Protein AF-J0CPH5-F1 (afdb_monomer_lite)

Secondary structure (DSSP, 8-state):
-HHHHHHHHHH-S-----HHHHHHHHHHHHHHT--HHHHHHHHHHHHHHHTTSS------S--------

Foldseek 3Di:
DLLVVLVCLLPDPDDDDPPVVVVVLVVVCVVVVHDSSVSSNVVSVVVCCVVVVDPPPPVPPDPPPPDDD

Organism: NCBI:txid754762

Sequence (69 aa):
MLRRAALLLRNSGSIAFDEDIEEALRDLSGDFGKTRNDTVRFIVREWMEKNTYLPVHVLDEDGAVDGNA

Radius of gyration: 16.61 Å; chains: 1; bounding box: 35×34×42 Å

pLDDT: mean 80.52, std 15.69, range [44.81, 96.88]

Structure (mmCIF, N/CA/C/O backbone):
data_AF-J0CPH5-F1
#
_entry.id   AF-J0CPH5-F1
#
loop_
_atom_site.group_PDB
_atom_site.id
_atom_site.type_symbol
_atom_site.label_atom_id
_atom_site.label_alt_id
_atom_site.label_comp_id
_atom_site.label_asym_id
_atom_site.label_entity_id
_atom_site.label_seq_id
_atom_site.pdbx_PDB_ins_code
_atom_site.Cartn_x
_atom_site.Cartn_y
_atom_site.Cartn_z
_atom_site.occupancy
_atom_site.B_iso_or_equiv
_atom_site.auth_seq_id
_atom_site.auth_comp_id
_atom_site.auth_asym_id
_atom_site.auth_atom_id
_atom_site.pdbx_PDB_model_num
ATOM 1 N N . MET A 1 1 ? 1.052 -9.886 -17.882 1.00 75.12 1 MET A N 1
ATOM 2 C CA . MET A 1 1 ? -0.222 -9.593 -17.178 1.00 75.12 1 MET A CA 1
ATOM 3 C C . MET A 1 1 ? -0.027 -8.769 -15.902 1.00 75.12 1 MET A C 1
ATOM 5 O O . MET A 1 1 ? -0.732 -7.779 -15.748 1.00 75.12 1 MET A O 1
ATOM 9 N N . LEU A 1 2 ? 0.942 -9.093 -15.032 1.00 78.44 2 LEU A N 1
ATOM 10 C CA . LEU A 1 2 ? 1.108 -8.446 -13.717 1.00 78.44 2 LEU A CA 1
ATOM 11 C C . LEU A 1 2 ? 1.321 -6.919 -13.757 1.00 78.44 2 LEU A C 1
ATOM 13 O O . LEU A 1 2 ? 0.711 -6.204 -12.970 1.00 78.44 2 LEU A O 1
ATOM 17 N N . ARG A 1 3 ? 2.075 -6.397 -14.738 1.00 82.19 3 ARG A N 1
ATOM 18 C CA . ARG A 1 3 ? 2.222 -4.941 -14.955 1.00 82.19 3 ARG A CA 1
ATOM 19 C C . ARG A 1 3 ? 0.875 -4.223 -15.091 1.00 82.19 3 ARG A C 1
ATOM 21 O O . ARG A 1 3 ? 0.685 -3.147 -14.540 1.00 82.19 3 ARG A O 1
ATOM 28 N N . ARG A 1 4 ? -0.068 -4.823 -15.825 1.00 82.31 4 ARG A N 1
ATOM 29 C CA . ARG A 1 4 ? -1.396 -4.244 -16.063 1.00 82.31 4 ARG A CA 1
ATOM 30 C C . ARG A 1 4 ? -2.261 -4.298 -14.802 1.00 82.31 4 ARG A C 1
ATOM 32 O O . ARG A 1 4 ? -2.931 -3.317 -14.507 1.00 82.31 4 ARG A O 1
ATOM 39 N N . ALA A 1 5 ? -2.201 -5.397 -14.048 1.00 83.94 5 ALA A N 1
ATOM 40 C CA . ALA A 1 5 ? -2.891 -5.521 -12.763 1.00 83.94 5 ALA A CA 1
ATOM 41 C C . ALA A 1 5 ? -2.383 -4.485 -11.744 1.00 83.94 5 ALA A C 1
ATOM 43 O O . ALA A 1 5 ? -3.181 -3.781 -11.137 1.00 83.94 5 ALA A O 1
ATOM 44 N N . ALA A 1 6 ? -1.066 -4.307 -11.631 1.00 81.19 6 ALA A N 1
ATOM 45 C CA . ALA A 1 6 ? -0.472 -3.330 -10.721 1.00 81.19 6 ALA A CA 1
ATOM 46 C C . ALA A 1 6 ? -0.841 -1.878 -11.075 1.00 81.19 6 ALA A C 1
ATOM 48 O O . ALA A 1 6 ? -1.161 -1.085 -10.191 1.00 81.19 6 ALA A O 1
ATOM 49 N N . LEU A 1 7 ? -0.885 -1.534 -12.368 1.00 83.06 7 LEU A N 1
ATOM 50 C CA . LEU A 1 7 ? -1.360 -0.216 -12.808 1.00 83.06 7 LEU A CA 1
ATOM 51 C C . LEU A 1 7 ? -2.836 0.022 -12.457 1.00 83.06 7 LEU A C 1
ATOM 53 O O . LEU A 1 7 ? -3.188 1.129 -12.055 1.00 83.06 7 LEU A O 1
ATOM 57 N N . LEU A 1 8 ? -3.689 -1.000 -12.574 1.00 84.88 8 LEU A N 1
ATOM 58 C CA . LEU A 1 8 ? -5.092 -0.907 -12.161 1.00 84.88 8 LEU A CA 1
ATOM 59 C C . LEU A 1 8 ? -5.218 -0.688 -10.649 1.00 84.88 8 LEU A C 1
ATOM 61 O O . LEU A 1 8 ? -5.964 0.192 -10.229 1.00 84.88 8 LEU A O 1
ATOM 65 N N . LEU A 1 9 ? -4.446 -1.423 -9.843 1.00 83.44 9 LEU A N 1
ATOM 66 C CA . LEU A 1 9 ? -4.444 -1.266 -8.386 1.00 83.44 9 LEU A CA 1
ATOM 67 C C . LEU A 1 9 ? -3.967 0.133 -7.963 1.00 83.44 9 LEU A C 1
ATOM 69 O O . LEU A 1 9 ? -4.618 0.778 -7.145 1.00 83.44 9 LEU A O 1
ATOM 73 N N . ARG A 1 10 ? -2.885 0.649 -8.567 1.00 79.50 10 ARG A N 1
ATOM 74 C CA . ARG A 1 10 ? -2.365 2.005 -8.300 1.00 79.50 10 ARG A CA 1
ATOM 75 C C . ARG A 1 10 ? -3.400 3.097 -8.592 1.00 79.50 10 ARG A C 1
ATOM 77 O O . ARG A 1 10 ? -3.469 4.086 -7.860 1.00 79.50 10 ARG A O 1
ATOM 84 N N . ASN A 1 11 ? -4.154 2.935 -9.677 1.00 82.25 11 ASN A N 1
ATOM 85 C CA . ASN A 1 11 ? -5.083 3.948 -10.176 1.00 82.25 11 ASN A CA 1
ATOM 86 C C . ASN A 1 11 ? -6.495 3.829 -9.588 1.00 82.25 11 ASN A C 1
ATOM 88 O O . ASN A 1 11 ? -7.315 4.716 -9.818 1.00 82.25 11 ASN A O 1
ATOM 92 N N . SER A 1 12 ? -6.793 2.769 -8.834 1.00 83.06 12 SER A N 1
ATOM 93 C CA . SER A 1 12 ? -8.090 2.638 -8.175 1.00 83.06 12 SER A CA 1
ATOM 94 C C . SER A 1 12 ? -8.268 3.691 -7.071 1.00 83.06 12 SER A C 1
ATOM 96 O O . SER A 1 12 ? -7.312 4.105 -6.405 1.00 83.06 12 SER A O 1
ATOM 98 N N . GLY A 1 13 ? -9.511 4.144 -6.890 1.00 75.62 13 GLY A N 1
ATOM 99 C CA . GLY A 1 13 ? -9.898 5.051 -5.805 1.00 75.62 13 GLY A CA 1
ATOM 100 C C . GLY A 1 13 ? -10.187 4.324 -4.488 1.00 75.62 13 GLY A C 1
ATOM 101 O O . GLY A 1 13 ? -9.901 4.856 -3.419 1.00 75.62 13 GLY A O 1
ATOM 102 N N . SER A 1 14 ? -10.724 3.105 -4.563 1.00 78.88 14 SER A N 1
ATOM 103 C CA . SER A 1 14 ? -10.965 2.232 -3.415 1.00 78.88 14 SER A CA 1
ATOM 104 C C . SER A 1 14 ? -10.899 0.774 -3.864 1.00 78.88 14 SER A C 1
ATOM 106 O O . SER A 1 14 ? -11.381 0.420 -4.941 1.00 78.88 14 SER A O 1
ATOM 108 N N . ILE A 1 15 ? -10.251 -0.060 -3.061 1.00 82.62 15 ILE A N 1
ATOM 109 C CA . ILE A 1 15 ? -10.139 -1.511 -3.247 1.00 82.62 15 ILE A CA 1
ATOM 110 C C . ILE A 1 15 ? -10.546 -2.101 -1.910 1.00 82.62 15 ILE A C 1
ATOM 112 O O . ILE A 1 15 ? -10.027 -1.626 -0.909 1.00 82.62 15 ILE A O 1
ATOM 116 N N . ALA A 1 16 ? -11.443 -3.079 -1.877 1.00 87.88 16 ALA A N 1
ATOM 117 C CA . ALA A 1 16 ? -11.745 -3.809 -0.651 1.00 87.88 16 ALA A CA 1
ATOM 118 C C . ALA A 1 16 ? -10.783 -4.995 -0.513 1.00 87.88 16 ALA A C 1
ATOM 120 O O . ALA A 1 16 ? -10.541 -5.689 -1.507 1.00 87.88 16 ALA A O 1
ATOM 121 N N . PHE A 1 17 ? -10.248 -5.213 0.686 1.00 90.06 17 PHE A N 1
ATOM 122 C CA . PHE A 1 17 ? -9.574 -6.457 1.053 1.00 90.06 17 PHE A CA 1
ATOM 123 C C . PHE A 1 17 ? -10.355 -7.190 2.146 1.00 90.06 17 PHE A C 1
ATOM 125 O O . PHE A 1 17 ? -11.302 -6.648 2.720 1.00 90.06 17 PHE A O 1
ATOM 132 N N . ASP A 1 18 ? -9.952 -8.432 2.398 1.00 96.12 18 ASP A N 1
ATOM 133 C CA . ASP A 1 18 ? -10.431 -9.207 3.537 1.00 96.12 18 ASP A CA 1
ATOM 134 C C . ASP A 1 18 ? -9.996 -8.549 4.860 1.00 96.12 18 ASP A C 1
ATOM 136 O O . ASP A 1 18 ? -9.055 -7.750 4.902 1.00 96.12 18 ASP A O 1
ATOM 140 N N . GLU A 1 19 ? -10.724 -8.843 5.938 1.00 95.50 19 GLU A N 1
ATOM 141 C CA . GLU A 1 19 ? -10.603 -8.145 7.227 1.00 95.50 19 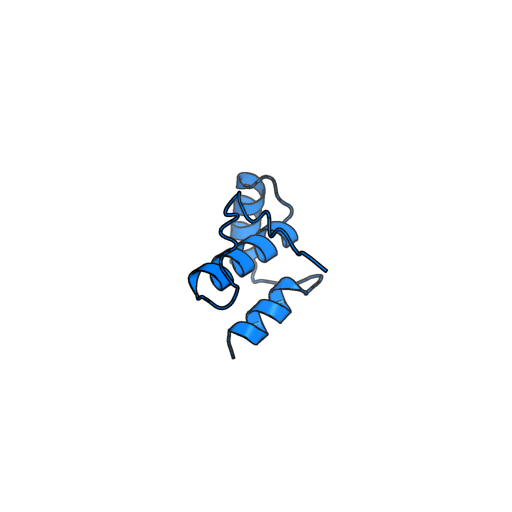GLU A CA 1
ATOM 142 C C . GLU A 1 19 ? -9.191 -8.219 7.826 1.00 95.50 19 GLU A C 1
ATOM 144 O O . GLU A 1 19 ? -8.680 -7.216 8.322 1.00 95.50 19 GLU A O 1
ATOM 149 N N . ASP A 1 20 ? -8.530 -9.369 7.706 1.00 96.88 20 ASP A N 1
ATOM 150 C CA . ASP A 1 20 ? -7.159 -9.595 8.170 1.00 96.88 20 ASP A CA 1
ATOM 151 C C . ASP A 1 20 ? -6.136 -8.732 7.412 1.00 96.88 20 ASP A C 1
ATOM 153 O O . ASP A 1 20 ? -5.205 -8.174 7.998 1.00 96.88 20 ASP A O 1
ATOM 157 N N . ILE A 1 21 ? -6.331 -8.563 6.104 1.00 95.75 21 ILE A N 1
ATOM 158 C CA . ILE A 1 21 ? -5.497 -7.687 5.279 1.00 95.75 21 ILE A CA 1
ATOM 159 C C . ILE A 1 21 ? -5.768 -6.216 5.615 1.00 95.75 21 ILE A C 1
ATOM 161 O O . ILE A 1 21 ? -4.825 -5.423 5.662 1.00 95.75 21 ILE A O 1
ATOM 165 N N . GLU A 1 22 ? -7.023 -5.826 5.850 1.00 95.00 22 GLU A N 1
ATOM 166 C CA . GLU A 1 22 ? -7.352 -4.452 6.257 1.00 95.00 22 GLU A CA 1
ATOM 167 C C . GLU A 1 22 ? -6.755 -4.101 7.627 1.00 95.00 22 GLU A C 1
ATOM 169 O O . GLU A 1 22 ? -6.259 -2.984 7.793 1.00 95.00 22 GLU A O 1
ATOM 174 N N . GLU A 1 23 ? -6.745 -5.034 8.584 1.00 95.75 23 GLU A N 1
ATOM 175 C CA . GLU A 1 23 ? -6.083 -4.858 9.883 1.00 95.75 23 GLU A CA 1
ATOM 176 C C . GLU A 1 23 ? -4.576 -4.632 9.705 1.00 95.75 23 GLU A C 1
ATOM 178 O O . GLU A 1 23 ? -4.051 -3.599 10.127 1.00 95.75 23 GLU A O 1
ATOM 183 N N . ALA A 1 24 ? -3.897 -5.513 8.964 1.00 96.31 24 ALA A N 1
ATOM 184 C CA . ALA A 1 24 ? -2.467 -5.373 8.691 1.00 96.31 24 ALA A CA 1
ATOM 185 C C . ALA A 1 24 ? -2.128 -4.067 7.944 1.00 96.31 24 ALA A C 1
ATOM 187 O O . ALA A 1 24 ? -1.118 -3.417 8.226 1.00 96.31 24 ALA A O 1
ATOM 188 N N . LEU A 1 25 ? -2.971 -3.650 6.992 1.00 95.38 25 LEU A N 1
ATOM 189 C CA . LEU A 1 25 ? -2.804 -2.378 6.286 1.00 95.38 25 LEU A CA 1
ATOM 190 C C . LEU A 1 25 ? -3.004 -1.178 7.209 1.00 95.38 25 LEU A C 1
ATOM 192 O O . LEU A 1 25 ? -2.338 -0.161 7.012 1.00 95.38 25 LEU A O 1
ATOM 196 N N . ARG A 1 26 ? -3.906 -1.270 8.189 1.00 95.00 26 ARG A N 1
ATOM 197 C CA . ARG A 1 26 ? -4.155 -0.199 9.156 1.00 95.00 26 ARG A CA 1
ATOM 198 C C . ARG A 1 26 ? -2.946 0.031 10.053 1.00 95.00 26 ARG A C 1
ATOM 200 O O . ARG A 1 26 ? -2.552 1.187 10.219 1.00 95.00 26 ARG A O 1
ATOM 207 N N . ASP A 1 27 ? -2.350 -1.043 10.557 1.00 96.25 27 ASP A N 1
ATOM 208 C CA . ASP A 1 27 ? -1.135 -0.978 11.371 1.00 96.25 27 ASP A CA 1
ATOM 209 C C . ASP A 1 27 ? 0.022 -0.389 10.558 1.00 96.25 27 ASP A C 1
ATOM 211 O O . ASP A 1 27 ? 0.624 0.613 10.947 1.00 96.25 27 ASP A O 1
ATOM 215 N N . LEU A 1 28 ? 0.234 -0.905 9.344 1.00 96.25 28 LEU A N 1
ATOM 216 C CA . LEU A 1 28 ? 1.279 -0.425 8.440 1.00 96.25 28 LEU A CA 1
ATOM 217 C C . LEU A 1 28 ? 1.082 1.042 8.020 1.00 96.25 28 LEU A C 1
ATOM 219 O O . LEU A 1 28 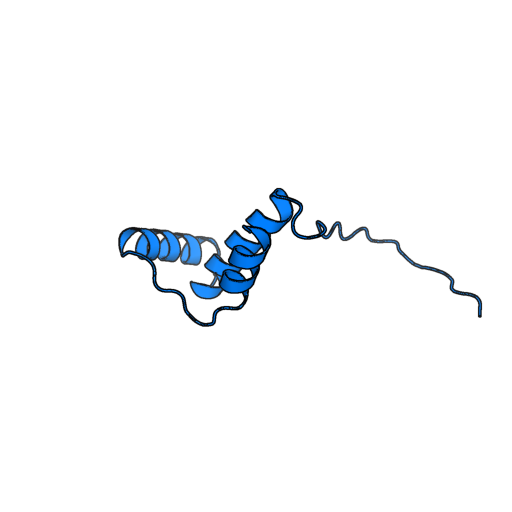? 2.041 1.795 7.846 1.00 96.25 28 LEU A O 1
ATOM 223 N N . SER A 1 29 ? -0.167 1.472 7.838 1.00 96.12 29 SER A N 1
ATOM 224 C CA . SER A 1 29 ? -0.508 2.878 7.613 1.00 96.12 29 SER A CA 1
ATOM 225 C C . SER A 1 29 ? -0.129 3.763 8.792 1.00 96.12 29 SER A C 1
ATOM 227 O O . SER A 1 29 ? 0.380 4.865 8.565 1.00 96.12 29 SER A O 1
ATOM 229 N N . GLY A 1 30 ? -0.345 3.286 10.020 1.00 95.81 30 GLY A N 1
ATOM 230 C CA . GLY A 1 30 ? 0.120 3.945 11.238 1.00 95.81 30 GLY A CA 1
ATOM 231 C C . GLY A 1 30 ? 1.638 4.105 11.243 1.00 95.81 30 GLY A C 1
ATOM 232 O O . GLY A 1 30 ? 2.129 5.225 11.384 1.00 95.81 30 GLY A O 1
ATOM 233 N N . ASP A 1 31 ? 2.362 3.019 10.974 1.00 95.75 31 ASP A N 1
ATOM 234 C CA . ASP A 1 31 ? 3.829 2.993 10.951 1.00 95.75 31 ASP A CA 1
ATOM 235 C C . ASP A 1 31 ? 4.426 3.931 9.893 1.00 95.75 31 ASP A C 1
ATOM 237 O O . ASP A 1 31 ? 5.426 4.610 10.129 1.00 95.75 31 ASP A O 1
ATOM 241 N N . PHE A 1 32 ? 3.803 4.007 8.715 1.00 93.38 32 PHE A N 1
ATOM 242 C CA . PHE A 1 32 ? 4.255 4.882 7.632 1.00 93.38 32 PHE A CA 1
ATOM 243 C C . PHE A 1 32 ? 3.746 6.323 7.732 1.00 93.38 32 PHE A C 1
ATOM 245 O O . PHE A 1 32 ? 4.158 7.159 6.919 1.00 93.38 32 PHE A O 1
ATOM 252 N N . GLY A 1 33 ? 2.836 6.624 8.664 1.00 95.06 33 GLY A N 1
ATOM 253 C CA . GLY A 1 33 ? 2.159 7.921 8.734 1.00 95.06 33 GLY A CA 1
ATOM 254 C C . GLY A 1 33 ? 1.379 8.249 7.454 1.00 95.06 33 GLY A C 1
ATOM 255 O O . GLY A 1 33 ? 1.344 9.401 7.017 1.00 95.06 33 GLY A O 1
ATOM 256 N N . LYS A 1 34 ? 0.808 7.231 6.800 1.00 94.12 34 LYS A N 1
ATOM 257 C CA . LYS A 1 34 ? 0.113 7.334 5.507 1.00 94.12 34 LYS A CA 1
ATOM 258 C C . LYS A 1 34 ? -1.346 6.937 5.645 1.00 94.12 34 LYS A C 1
ATOM 260 O O . LYS A 1 34 ? -1.707 6.114 6.479 1.00 94.12 34 LYS A O 1
ATOM 265 N N . THR A 1 35 ? -2.196 7.463 4.765 1.00 93.62 35 THR A N 1
ATOM 266 C CA . THR A 1 35 ? -3.552 6.919 4.646 1.00 93.62 35 THR A CA 1
ATOM 267 C C . THR A 1 35 ? -3.494 5.484 4.127 1.00 93.62 35 THR A C 1
ATOM 269 O O . THR A 1 35 ? -2.549 5.093 3.440 1.00 93.62 35 THR A O 1
ATOM 272 N N . ARG A 1 36 ? -4.539 4.701 4.394 1.00 92.12 36 ARG A N 1
ATOM 273 C CA . ARG A 1 36 ? -4.665 3.327 3.890 1.00 92.12 36 ARG A CA 1
ATOM 274 C C . ARG A 1 36 ? -4.470 3.234 2.374 1.00 92.12 36 ARG A C 1
ATOM 276 O O . ARG A 1 36 ? -3.732 2.383 1.886 1.00 92.12 36 ARG A O 1
ATOM 283 N N . ASN A 1 37 ? -5.083 4.140 1.612 1.00 90.69 37 ASN A N 1
ATOM 284 C CA . ASN A 1 37 ? -4.935 4.155 0.155 1.00 90.69 37 ASN A CA 1
ATOM 285 C C . ASN A 1 37 ? -3.522 4.553 -0.295 1.00 90.69 37 ASN A C 1
ATOM 287 O O . ASN A 1 37 ? -3.024 4.011 -1.285 1.00 90.69 37 ASN A O 1
ATOM 291 N N . ASP A 1 38 ? -2.856 5.453 0.427 1.00 91.75 38 ASP A N 1
ATOM 292 C CA . ASP A 1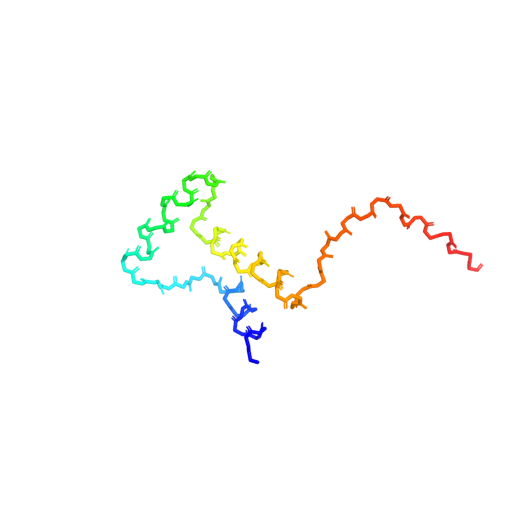 38 ? -1.471 5.817 0.123 1.00 91.75 38 ASP A CA 1
ATOM 293 C C . ASP A 1 38 ? -0.505 4.667 0.416 1.00 91.75 38 ASP A C 1
ATOM 295 O O . ASP A 1 38 ? 0.400 4.427 -0.383 1.00 91.75 38 ASP A O 1
ATOM 299 N N . THR A 1 39 ? -0.726 3.908 1.493 1.00 93.62 39 THR A N 1
ATOM 300 C CA . THR A 1 39 ? 0.046 2.697 1.816 1.00 93.62 39 THR A CA 1
ATOM 301 C C . THR A 1 39 ? -0.084 1.644 0.719 1.00 93.62 39 THR A C 1
ATOM 303 O O . THR A 1 39 ? 0.927 1.143 0.230 1.00 93.62 39 THR A O 1
ATOM 306 N N . VAL A 1 40 ? -1.301 1.363 0.242 1.00 91.38 40 VAL A N 1
ATOM 307 C CA . VAL A 1 40 ? -1.514 0.420 -0.873 1.00 91.38 40 VAL A CA 1
ATOM 308 C C . VAL A 1 40 ? -0.789 0.889 -2.139 1.00 91.38 40 VAL A C 1
ATOM 310 O O . VAL A 1 40 ? -0.079 0.111 -2.780 1.00 91.38 40 VAL A O 1
ATOM 313 N N . ARG A 1 41 ? -0.906 2.175 -2.496 1.00 89.81 41 ARG A N 1
ATOM 314 C CA . ARG A 1 41 ? -0.208 2.745 -3.664 1.00 89.81 41 ARG A CA 1
ATOM 315 C C . ARG A 1 41 ? 1.308 2.686 -3.523 1.00 89.81 41 ARG A C 1
ATOM 317 O O . ARG A 1 41 ? 1.992 2.470 -4.523 1.00 89.81 41 ARG A O 1
ATOM 324 N N . PHE A 1 42 ? 1.818 2.894 -2.313 1.00 90.88 42 PHE A N 1
ATOM 325 C CA . PHE A 1 42 ? 3.236 2.790 -2.000 1.00 90.88 42 PHE A CA 1
ATOM 326 C C . PHE A 1 42 ? 3.737 1.356 -2.206 1.00 90.88 42 PHE A C 1
ATOM 328 O O . PHE A 1 42 ? 4.634 1.152 -3.017 1.00 90.88 42 PHE A O 1
ATOM 335 N N . ILE A 1 43 ? 3.086 0.359 -1.598 1.00 90.56 43 ILE A N 1
ATOM 336 C CA . ILE A 1 43 ? 3.450 -1.062 -1.742 1.00 90.56 43 ILE A CA 1
ATOM 337 C C . ILE A 1 43 ? 3.447 -1.494 -3.212 1.00 90.56 43 ILE A C 1
ATOM 339 O O . ILE A 1 43 ? 4.394 -2.124 -3.683 1.00 90.56 43 ILE A O 1
ATOM 343 N N . VAL A 1 44 ? 2.397 -1.139 -3.962 1.00 89.31 44 VAL A N 1
ATOM 344 C CA . VAL A 1 44 ? 2.287 -1.494 -5.385 1.00 89.31 44 VAL A CA 1
ATOM 345 C C . VAL A 1 44 ? 3.411 -0.854 -6.204 1.00 89.31 44 VAL A C 1
ATOM 347 O O . VA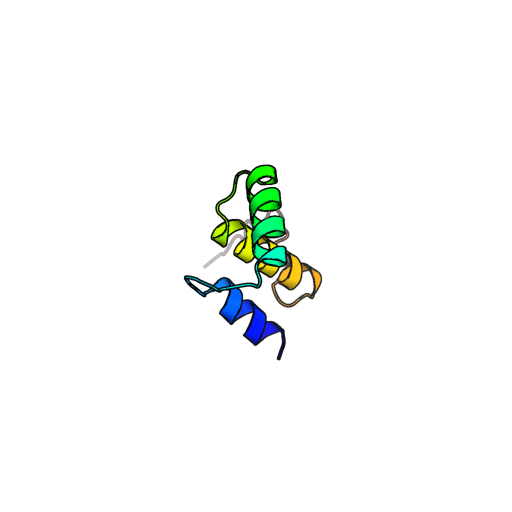L A 1 44 ? 3.954 -1.506 -7.096 1.00 89.31 44 VAL A O 1
ATOM 350 N N . ARG A 1 45 ? 3.788 0.396 -5.910 1.00 87.31 45 ARG A N 1
ATOM 351 C CA . ARG A 1 45 ? 4.901 1.081 -6.583 1.00 87.31 45 ARG A CA 1
ATOM 352 C C . ARG A 1 45 ? 6.238 0.404 -6.292 1.00 87.31 45 ARG A C 1
ATOM 354 O O . ARG A 1 45 ? 6.920 0.031 -7.241 1.00 87.31 45 ARG A O 1
ATOM 361 N N . GLU A 1 46 ? 6.557 0.183 -5.020 1.00 88.38 46 GLU A N 1
ATOM 362 C CA . GLU A 1 46 ? 7.787 -0.498 -4.588 1.00 88.38 46 GLU A CA 1
ATOM 363 C C . GLU A 1 46 ? 7.913 -1.881 -5.239 1.00 88.38 46 GLU A C 1
ATOM 365 O O . GLU A 1 46 ? 8.963 -2.263 -5.762 1.00 88.38 46 GLU A O 1
ATOM 370 N N . TRP A 1 47 ? 6.809 -2.632 -5.273 1.00 88.56 47 TRP A N 1
ATOM 371 C CA . TRP A 1 47 ? 6.756 -3.923 -5.945 1.00 88.56 47 TRP A CA 1
ATOM 372 C C . TRP A 1 47 ? 7.018 -3.793 -7.454 1.00 88.56 47 TRP A C 1
ATOM 374 O O . TRP A 1 47 ? 7.794 -4.574 -8.010 1.00 88.56 47 TRP A O 1
ATOM 384 N N . MET A 1 48 ? 6.418 -2.808 -8.131 1.00 85.12 48 MET A N 1
ATOM 385 C CA . MET A 1 48 ? 6.626 -2.580 -9.566 1.00 85.12 48 MET A CA 1
ATOM 386 C C . MET A 1 48 ? 8.071 -2.187 -9.904 1.00 85.12 48 MET A C 1
ATOM 388 O O . MET A 1 48 ? 8.578 -2.629 -10.936 1.00 85.12 48 MET A O 1
ATOM 392 N N . GLU A 1 49 ? 8.724 -1.382 -9.068 1.00 85.44 49 GLU A N 1
ATOM 393 C CA . GLU A 1 49 ? 10.121 -0.966 -9.250 1.00 85.44 49 GLU A CA 1
ATOM 394 C C . GLU A 1 49 ? 11.078 -2.151 -9.078 1.00 85.44 49 GLU A C 1
ATOM 396 O O . GLU A 1 49 ? 11.8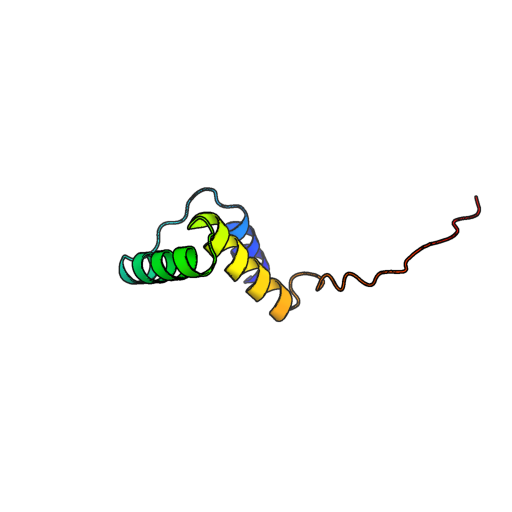82 -2.427 -9.971 1.00 85.44 49 GLU A O 1
ATOM 401 N N . LYS A 1 50 ? 10.914 -2.944 -8.008 1.00 84.75 50 LYS A N 1
ATOM 402 C CA . LYS A 1 50 ? 11.724 -4.156 -7.780 1.00 84.75 50 LYS A CA 1
ATOM 403 C C . LYS A 1 50 ? 11.556 -5.214 -8.872 1.00 84.75 50 LYS A C 1
ATOM 405 O O . LYS A 1 50 ? 12.492 -5.952 -9.158 1.00 84.75 50 LYS A O 1
ATOM 410 N N . ASN A 1 51 ? 10.384 -5.283 -9.501 1.00 82.19 51 ASN A N 1
ATOM 411 C CA . ASN A 1 51 ? 10.108 -6.207 -10.605 1.00 82.19 51 ASN A CA 1
ATOM 412 C C . ASN A 1 51 ? 10.370 -5.587 -11.994 1.00 82.19 51 ASN A C 1
ATOM 414 O O . ASN A 1 51 ? 9.858 -6.098 -12.990 1.00 82.19 51 ASN A O 1
ATOM 418 N N . THR A 1 52 ? 11.134 -4.484 -12.071 1.00 75.19 52 THR A N 1
ATOM 419 C CA . THR A 1 52 ? 11.534 -3.808 -13.328 1.00 75.19 52 THR A CA 1
ATOM 420 C C . THR A 1 52 ? 10.365 -3.395 -14.242 1.00 75.19 52 THR A C 1
ATOM 422 O O . THR A 1 52 ? 10.534 -3.155 -15.438 1.00 75.19 52 THR A O 1
ATOM 425 N N . TYR A 1 53 ? 9.153 -3.260 -13.693 1.00 72.19 53 TYR A N 1
ATOM 426 C CA . TYR A 1 53 ? 7.961 -2.820 -14.433 1.00 72.19 53 TYR A CA 1
ATOM 427 C C . TYR A 1 53 ? 7.806 -1.294 -14.491 1.00 72.19 53 TYR A C 1
ATOM 429 O O . TYR A 1 53 ? 7.024 -0.787 -15.308 1.00 72.19 53 TYR A O 1
ATOM 437 N N . LEU A 1 54 ? 8.541 -0.581 -13.637 1.00 66.19 54 LEU A N 1
ATOM 438 C CA . LEU A 1 54 ? 8.796 0.856 -13.690 1.00 66.19 54 LEU A CA 1
ATOM 439 C C . LEU A 1 54 ? 10.310 1.068 -13.845 1.00 66.19 54 LEU A C 1
ATOM 441 O O . LEU A 1 54 ? 11.073 0.299 -13.258 1.00 66.19 54 LEU A O 1
ATOM 445 N N . PRO A 1 55 ? 10.759 2.086 -14.602 1.00 64.19 55 PRO A N 1
ATOM 446 C CA . PRO A 1 55 ? 12.141 2.529 -14.506 1.00 64.19 55 PRO A CA 1
ATOM 447 C C . PRO A 1 55 ? 12.371 2.942 -13.054 1.00 64.19 55 PRO A C 1
ATOM 449 O O . PRO A 1 55 ? 11.676 3.841 -12.573 1.00 64.19 55 PRO A O 1
ATOM 452 N N . VAL A 1 56 ? 13.298 2.273 -12.364 1.00 58.34 56 VAL A N 1
ATOM 453 C CA . VAL A 1 56 ? 13.786 2.722 -11.057 1.00 58.34 56 VAL A CA 1
ATOM 454 C C . VAL A 1 56 ? 14.185 4.177 -11.252 1.00 58.34 56 VAL A C 1
ATOM 456 O O . VAL A 1 56 ? 15.042 4.467 -12.087 1.00 58.34 56 VAL A O 1
ATOM 459 N N . HIS A 1 57 ? 13.508 5.104 -10.577 1.00 59.91 57 HIS A N 1
ATOM 460 C CA . HIS A 1 57 ? 13.968 6.484 -10.548 1.00 59.91 57 HIS A CA 1
ATOM 461 C C . HIS A 1 57 ? 15.230 6.501 -9.693 1.00 59.91 57 HIS A C 1
ATOM 463 O O . HIS A 1 57 ? 15.190 6.778 -8.500 1.00 59.91 57 HIS A O 1
ATOM 469 N N . VAL A 1 58 ? 16.359 6.172 -10.320 1.00 49.44 58 VAL A N 1
ATOM 470 C CA . VAL A 1 58 ? 17.634 6.718 -9.888 1.00 49.44 58 VAL A CA 1
ATOM 471 C C . VAL A 1 58 ? 17.506 8.196 -10.221 1.00 49.44 58 VAL A C 1
ATOM 473 O O . VAL A 1 58 ? 17.599 8.593 -11.381 1.00 49.44 58 VAL A O 1
ATOM 476 N N . LEU A 1 59 ? 17.137 8.994 -9.223 1.00 54.50 59 LEU A N 1
ATOM 477 C CA . LEU A 1 59 ? 17.386 10.426 -9.253 1.00 54.50 59 LEU A CA 1
ATOM 478 C C . LEU A 1 59 ? 18.908 10.571 -9.230 1.00 54.50 59 LEU A C 1
ATOM 480 O O . LEU A 1 59 ? 19.493 10.742 -8.169 1.00 54.50 59 LEU A O 1
ATOM 484 N N . ASP A 1 60 ? 19.543 10.371 -10.382 1.00 44.97 60 ASP A N 1
ATOM 485 C CA . ASP A 1 60 ? 20.915 10.800 -10.570 1.00 44.97 60 ASP A CA 1
ATOM 486 C C . ASP A 1 60 ? 20.837 12.301 -10.847 1.00 44.97 60 ASP A C 1
ATOM 488 O O . ASP A 1 60 ? 20.396 12.762 -11.906 1.00 44.97 60 ASP A O 1
ATOM 492 N N . GLU A 1 61 ? 21.125 13.055 -9.795 1.00 52.47 61 GLU A N 1
ATOM 493 C CA . GLU A 1 61 ? 21.563 14.437 -9.859 1.00 52.47 61 GLU A CA 1
ATOM 494 C C . GLU A 1 61 ? 22.779 14.514 -10.800 1.00 52.47 61 GLU A C 1
ATOM 496 O O . GLU A 1 61 ? 23.871 14.168 -10.383 1.00 52.47 61 GLU A O 1
ATOM 501 N N . ASP A 1 62 ? 22.575 14.876 -12.075 1.00 52.72 62 ASP A N 1
ATOM 502 C CA . ASP A 1 62 ? 23.496 15.668 -12.930 1.00 52.72 62 ASP A CA 1
ATOM 503 C C . ASP A 1 62 ? 23.257 15.431 -14.431 1.00 52.72 62 ASP A C 1
ATOM 505 O O . ASP A 1 62 ? 24.099 14.949 -15.189 1.00 52.72 62 ASP A O 1
ATOM 509 N N . GLY A 1 63 ? 22.077 15.825 -14.905 1.00 48.62 63 GLY A N 1
ATOM 510 C CA . GLY A 1 63 ? 21.733 15.814 -16.326 1.00 48.62 63 GLY A CA 1
ATOM 511 C C . GLY A 1 63 ? 21.595 17.211 -16.919 1.00 48.62 63 GLY A C 1
ATOM 512 O O . GLY A 1 63 ? 20.588 17.477 -17.574 1.00 48.62 63 GLY A O 1
ATOM 513 N N . ALA A 1 64 ? 22.545 18.121 -16.684 1.00 51.00 64 ALA A N 1
ATOM 514 C CA . ALA A 1 64 ? 22.625 19.357 -17.463 1.00 51.00 64 ALA A CA 1
ATOM 515 C C . ALA A 1 64 ? 23.001 19.004 -18.911 1.00 51.00 64 ALA A C 1
ATOM 517 O O . ALA A 1 64 ? 24.174 18.943 -19.273 1.00 51.00 64 ALA A O 1
ATOM 518 N N . VAL A 1 65 ? 22.000 18.715 -19.743 1.00 59.06 65 VAL A N 1
ATOM 519 C CA . VAL A 1 65 ? 22.201 18.592 -21.186 1.00 59.06 65 VAL A CA 1
ATOM 520 C C . VAL A 1 65 ? 22.237 19.996 -21.783 1.00 59.06 65 VAL A C 1
ATOM 522 O O . VAL A 1 65 ? 21.220 20.680 -21.877 1.00 59.06 65 VAL A O 1
ATOM 525 N N . ASP A 1 66 ? 23.439 20.435 -22.148 1.00 52.31 66 ASP A N 1
ATOM 526 C CA . ASP A 1 66 ? 23.663 21.609 -22.989 1.00 52.31 66 ASP A CA 1
ATOM 527 C C . ASP A 1 66 ? 23.133 21.306 -24.398 1.00 52.31 66 ASP A C 1
ATOM 529 O O . ASP A 1 66 ? 23.765 20.624 -25.207 1.00 52.31 66 ASP A O 1
ATOM 533 N N . GLY A 1 67 ? 21.893 21.716 -24.656 1.00 54.84 67 GLY A N 1
ATOM 534 C CA . GLY A 1 67 ? 21.266 21.616 -25.966 1.00 54.84 67 GLY A CA 1
ATOM 535 C C . GLY A 1 67 ? 21.590 22.853 -26.791 1.00 54.84 67 GLY A C 1
ATOM 536 O O . GLY A 1 67 ? 20.877 23.847 -26.697 1.00 54.84 67 GLY A O 1
ATOM 537 N N . ASN A 1 68 ? 22.637 22.786 -27.614 1.00 44.81 68 ASN A N 1
ATOM 538 C CA . ASN A 1 68 ? 22.886 23.798 -28.637 1.00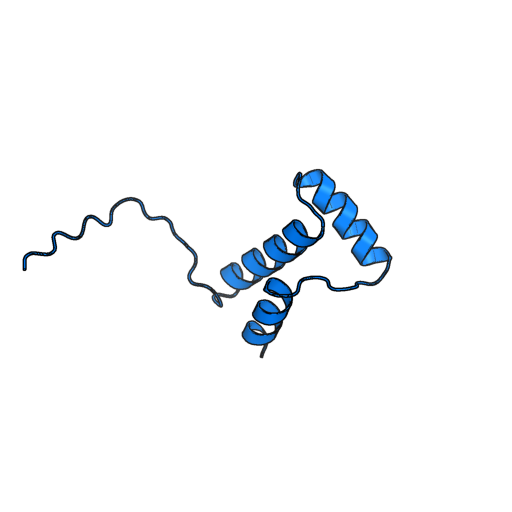 44.81 68 ASN A CA 1
ATOM 539 C C . ASN A 1 68 ? 21.882 23.619 -29.793 1.00 44.81 68 ASN A C 1
ATOM 541 O O . ASN A 1 68 ? 21.816 22.540 -30.391 1.00 44.81 68 ASN A O 1
ATOM 545 N N . ALA A 1 69 ? 21.100 24.666 -30.064 1.00 60.66 69 ALA A N 1
ATOM 546 C CA . ALA A 1 69 ? 20.143 24.768 -31.167 1.00 60.66 69 ALA A CA 1
ATOM 547 C C . ALA A 1 69 ? 20.739 25.537 -32.352 1.00 60.66 69 ALA A C 1
ATOM 549 O O . ALA A 1 69 ? 21.567 26.445 -32.111 1.00 60.66 69 ALA A O 1
#